Protein AF-L5KPF0-F1 (afdb_monomer_lite)

Sequence (80 aa):
MLCQSHTRCGDKFYDPQQHCCYDDAVVPLGRTRKCGNCTFRVCFEQCCPWSLRPQEAFVVKVKGQKCTLAPSLDDRVCSR

Secondary structure (DSSP, 8-state):
------EEETTEEE-TTTEEEETTEEEETT-EEEETTEEEETTTEEEEEETTSSS-EEEEEETTS-TTSPPPTT-EEE--

pLDDT: mean 81.67, std 12.36, range [40.25, 95.06]

InterPro domains:
  IPR032744 Insulin growth factor-like family [PF14653] (2-70)
  IPR032744 Insulin growth factor-like family [PTHR34827] (1-80)

Structure (mmCIF, N/CA/C/O backbone):
data_AF-L5KPF0-F1
#
_entry.id   AF-L5KPF0-F1
#
loop_
_atom_site.group_PDB
_atom_site.id
_atom_site.type_symbol
_atom_site.label_atom_id
_atom_site.label_alt_id
_atom_site.label_comp_id
_atom_site.label_asym_id
_atom_site.label_entity_id
_atom_site.label_seq_id
_atom_site.pdbx_PDB_ins_code
_atom_site.Cartn_x
_atom_site.Cartn_y
_atom_site.Cartn_z
_atom_site.occupancy
_atom_site.B_iso_or_equiv
_atom_site.auth_seq_id
_atom_site.auth_comp_id
_atom_site.auth_asym_id
_atom_site.auth_atom_id
_atom_site.pdbx_PDB_model_num
ATOM 1 N N . MET A 1 1 ? 3.809 -11.718 -31.446 1.00 40.25 1 MET A N 1
ATOM 2 C CA . MET A 1 1 ? 4.413 -10.911 -30.365 1.00 40.25 1 MET A CA 1
ATOM 3 C C . MET A 1 1 ? 3.367 -10.720 -29.277 1.00 40.25 1 MET A C 1
ATOM 5 O O . MET A 1 1 ? 2.258 -10.330 -29.611 1.00 40.25 1 MET A O 1
ATOM 9 N N . LEU A 1 2 ? 3.677 -11.048 -28.020 1.00 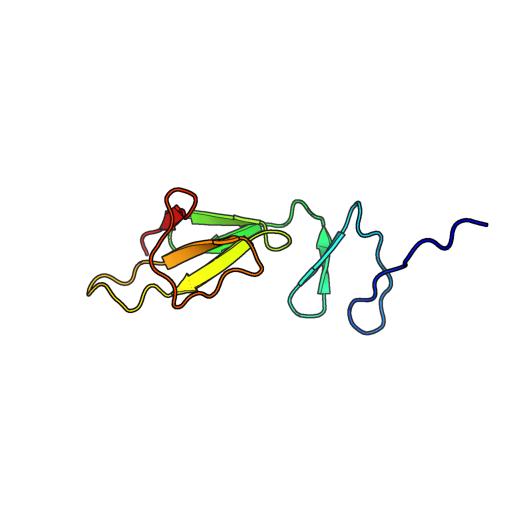54.56 2 LEU A N 1
ATOM 10 C CA . LEU A 1 2 ? 2.799 -10.780 -26.875 1.00 54.56 2 LEU A CA 1
ATOM 11 C C . LEU A 1 2 ? 3.060 -9.339 -26.422 1.00 54.56 2 LEU A C 1
ATOM 13 O O . LEU A 1 2 ? 4.145 -9.046 -25.927 1.00 54.56 2 LEU A O 1
ATOM 17 N N . CYS A 1 3 ? 2.106 -8.431 -26.637 1.00 56.72 3 CYS A N 1
ATOM 18 C CA . CYS A 1 3 ? 2.188 -7.078 -26.091 1.00 56.72 3 CYS A CA 1
ATOM 19 C C . CYS A 1 3 ? 2.164 -7.168 -24.561 1.00 56.72 3 CYS A C 1
ATOM 21 O O . CYS A 1 3 ? 1.107 -7.381 -23.972 1.00 56.72 3 CYS A O 1
ATOM 23 N N . GLN A 1 4 ? 3.320 -7.018 -23.912 1.00 57.94 4 GLN A N 1
ATOM 24 C CA . GLN A 1 4 ? 3.354 -6.774 -22.475 1.00 57.94 4 GLN A CA 1
ATOM 25 C C . GLN A 1 4 ? 2.693 -5.418 -22.227 1.00 57.94 4 GLN A C 1
ATOM 27 O O . GLN A 1 4 ? 3.178 -4.382 -22.687 1.00 57.94 4 GLN A O 1
ATOM 32 N N . SER A 1 5 ? 1.555 -5.434 -21.537 1.00 59.09 5 SER A N 1
ATOM 33 C CA . SER A 1 5 ? 0.859 -4.239 -21.075 1.00 59.09 5 SER A CA 1
ATOM 34 C C . SER A 1 5 ? 1.716 -3.549 -20.015 1.00 59.09 5 SER A C 1
ATOM 36 O O . SER A 1 5 ? 1.543 -3.759 -18.814 1.00 59.09 5 SER A O 1
ATOM 38 N N . HIS A 1 6 ? 2.693 -2.761 -20.461 1.00 63.00 6 HIS A N 1
ATOM 39 C CA . HIS A 1 6 ? 3.482 -1.927 -19.572 1.00 63.00 6 HIS A CA 1
ATOM 40 C C . HIS A 1 6 ? 2.554 -0.915 -18.912 1.00 63.00 6 HIS A C 1
ATOM 42 O O . HIS A 1 6 ? 1.975 -0.049 -19.572 1.00 63.00 6 HIS A O 1
ATOM 48 N N . THR A 1 7 ? 2.399 -1.050 -17.600 1.00 77.31 7 THR A N 1
ATOM 49 C CA . THR A 1 7 ? 1.573 -0.130 -16.826 1.00 77.31 7 THR A CA 1
ATOM 50 C C . THR A 1 7 ? 2.415 1.098 -16.500 1.00 77.31 7 THR A C 1
ATOM 52 O O . THR A 1 7 ? 3.617 0.993 -16.240 1.00 77.31 7 THR A O 1
ATOM 55 N N . ARG A 1 8 ? 1.802 2.279 -16.576 1.00 86.12 8 ARG A N 1
ATOM 56 C CA . ARG A 1 8 ? 2.461 3.547 -16.255 1.00 86.12 8 ARG A CA 1
ATOM 57 C C . ARG A 1 8 ? 1.993 4.062 -14.902 1.00 86.12 8 ARG A C 1
ATOM 59 O O . ARG A 1 8 ? 0.848 3.853 -14.511 1.00 86.12 8 ARG A O 1
ATOM 66 N N . CYS A 1 9 ? 2.901 4.717 -14.197 1.00 87.75 9 CYS A N 1
ATOM 67 C CA . CYS A 1 9 ? 2.647 5.495 -12.994 1.00 87.75 9 CYS A CA 1
ATOM 68 C C . CYS A 1 9 ? 3.217 6.891 -13.252 1.00 87.75 9 CYS A C 1
ATOM 70 O O . CY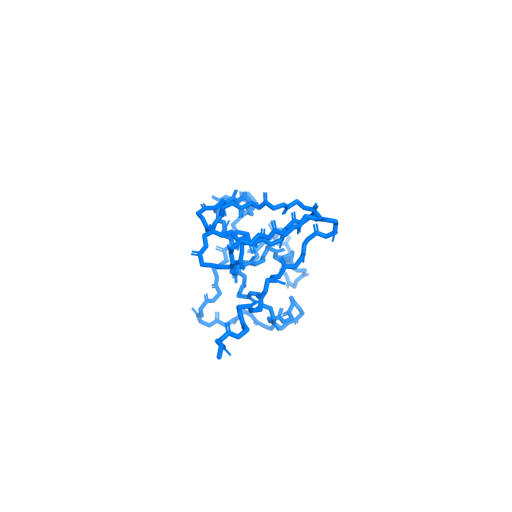S A 1 9 ? 4.440 7.063 -13.250 1.00 87.75 9 CYS A O 1
ATOM 72 N N . GLY A 1 10 ? 2.349 7.842 -13.608 1.00 86.00 10 GLY A N 1
ATOM 73 C CA . GLY A 1 10 ? 2.777 9.091 -14.241 1.00 86.00 10 GLY A CA 1
ATOM 74 C C . GLY A 1 10 ? 3.592 8.807 -15.508 1.00 86.00 10 GLY A C 1
ATOM 75 O O . GLY A 1 10 ? 3.140 8.080 -16.396 1.00 86.00 10 GLY A O 1
ATOM 76 N N . ASP A 1 11 ? 4.828 9.305 -15.542 1.00 86.12 11 ASP A N 1
ATOM 77 C CA . ASP A 1 11 ? 5.754 9.136 -16.672 1.00 86.12 11 ASP A CA 1
ATOM 78 C C . ASP A 1 11 ? 6.624 7.871 -16.587 1.00 86.12 11 ASP A C 1
ATOM 80 O O . ASP A 1 11 ? 7.397 7.574 -17.501 1.00 86.12 11 ASP A O 1
ATOM 84 N N . LYS A 1 12 ? 6.526 7.103 -15.495 1.00 87.00 12 LYS A N 1
ATOM 85 C CA . LYS A 1 12 ? 7.362 5.917 -15.270 1.00 87.00 12 LYS A CA 1
ATOM 86 C C . LYS A 1 12 ? 6.632 4.648 -15.673 1.00 87.00 12 LYS A C 1
ATOM 88 O O . LYS A 1 12 ? 5.515 4.389 -15.231 1.00 87.00 12 LYS A O 1
ATOM 93 N N . PHE A 1 13 ? 7.302 3.813 -16.456 1.00 87.81 13 PHE A N 1
ATOM 94 C CA . PHE A 1 13 ? 6.884 2.433 -16.659 1.00 87.81 13 PHE A CA 1
ATOM 95 C C . PHE A 1 13 ? 7.322 1.569 -15.484 1.00 87.81 13 PHE A C 1
ATOM 97 O O . PHE A 1 13 ? 8.371 1.809 -14.882 1.00 87.81 13 PHE A O 1
ATOM 104 N N . TYR A 1 14 ? 6.532 0.549 -15.175 1.00 87.75 14 TYR A N 1
ATOM 105 C CA . TYR A 1 14 ? 6.890 -0.442 -14.173 1.00 87.75 14 TYR A CA 1
ATOM 106 C C . TYR A 1 14 ? 6.411 -1.833 -14.575 1.00 87.75 14 TYR A C 1
ATOM 108 O O . TYR A 1 14 ? 5.471 -1.982 -15.359 1.00 87.75 14 TYR A O 1
ATOM 116 N N . ASP A 1 15 ? 7.069 -2.848 -14.019 1.00 89.88 15 ASP A N 1
ATOM 117 C CA . ASP A 1 15 ? 6.630 -4.235 -14.132 1.00 89.88 15 ASP A CA 1
ATOM 118 C C . ASP A 1 15 ? 5.512 -4.505 -13.109 1.00 89.88 15 ASP A C 1
ATOM 120 O O . ASP A 1 15 ? 5.794 -4.484 -11.904 1.00 89.88 15 ASP A O 1
ATOM 124 N N . PRO A 1 16 ? 4.263 -4.768 -13.542 1.00 87.25 16 PRO A N 1
ATOM 125 C CA . PRO A 1 16 ? 3.143 -5.030 -12.640 1.00 87.25 16 PRO A CA 1
ATOM 126 C C . PRO A 1 16 ? 3.296 -6.326 -11.828 1.00 87.25 16 PRO A C 1
ATOM 128 O O . PRO A 1 16 ? 2.589 -6.502 -10.836 1.00 87.25 16 PRO A O 1
ATOM 131 N N . GLN A 1 17 ? 4.212 -7.227 -12.202 1.00 89.00 17 GLN A N 1
ATOM 132 C CA . GLN A 1 17 ? 4.514 -8.430 -11.417 1.00 89.00 17 GLN A CA 1
ATOM 133 C C . GLN A 1 17 ? 5.412 -8.144 -10.209 1.00 89.00 17 GLN A C 1
ATOM 135 O O . GLN A 1 17 ? 5.480 -8.964 -9.298 1.00 89.00 17 GLN A O 1
ATOM 140 N N . GLN A 1 18 ? 6.104 -7.002 -10.192 1.00 90.56 18 GLN A N 1
ATOM 141 C CA . GLN A 1 18 ? 7.080 -6.647 -9.153 1.00 90.56 18 GLN A CA 1
ATOM 142 C C . GLN A 1 18 ? 6.734 -5.337 -8.436 1.00 90.56 18 GLN A C 1
ATOM 144 O O . GLN A 1 18 ? 7.083 -5.147 -7.266 1.00 90.56 18 GLN A O 1
ATOM 149 N N . HIS A 1 19 ? 6.003 -4.445 -9.104 1.00 92.81 19 HIS A N 1
ATOM 150 C CA . HIS A 1 19 ? 5.706 -3.100 -8.633 1.00 92.81 19 HIS A CA 1
ATOM 151 C C . HIS A 1 19 ? 4.242 -2.717 -8.856 1.00 92.81 19 HIS A C 1
ATOM 153 O O . HIS A 1 19 ? 3.533 -3.309 -9.664 1.00 92.81 19 HIS A O 1
ATOM 159 N N . CYS A 1 20 ? 3.800 -1.680 -8.151 1.00 91.88 20 CYS A N 1
ATOM 160 C CA . CYS A 1 20 ? 2.535 -1.005 -8.403 1.00 91.88 20 CYS A CA 1
ATOM 161 C C . CYS A 1 20 ? 2.704 0.516 -8.361 1.00 91.88 20 CYS A C 1
ATOM 163 O O . CYS A 1 20 ? 3.701 1.034 -7.852 1.00 91.88 20 CYS A O 1
ATOM 165 N N . CYS A 1 21 ? 1.695 1.228 -8.860 1.00 90.81 21 CYS A N 1
ATOM 166 C CA . CYS A 1 21 ? 1.581 2.671 -8.690 1.00 90.81 21 CYS A CA 1
ATOM 167 C C . CYS A 1 21 ? 0.846 3.009 -7.386 1.00 90.81 21 CYS A C 1
ATOM 169 O O . CYS A 1 21 ? -0.266 2.524 -7.142 1.00 90.81 21 CYS A O 1
ATOM 171 N N . TYR A 1 22 ? 1.459 3.842 -6.550 1.00 90.31 22 TYR A N 1
ATOM 172 C CA . TYR A 1 22 ? 0.875 4.329 -5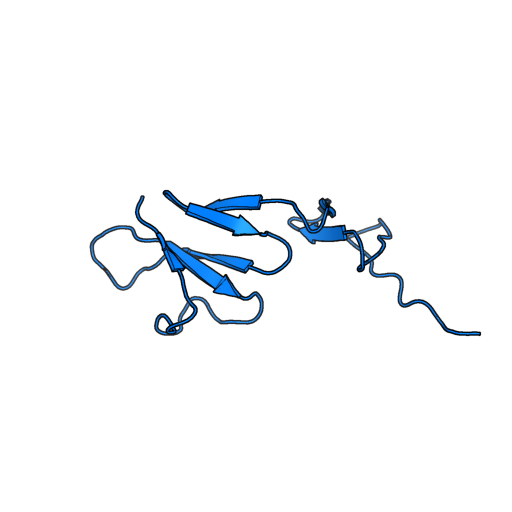.305 1.00 90.31 22 TYR A CA 1
ATOM 173 C C . TYR A 1 22 ? 1.352 5.757 -5.016 1.00 90.31 22 TYR A C 1
ATOM 175 O O . TYR A 1 22 ? 2.557 5.987 -4.994 1.00 90.31 22 TYR A O 1
ATOM 183 N N . ASP A 1 23 ? 0.420 6.691 -4.791 1.00 88.25 23 ASP A N 1
ATOM 184 C CA . ASP A 1 23 ? 0.692 8.132 -4.621 1.00 88.25 23 ASP A CA 1
ATOM 185 C C . ASP A 1 23 ? 1.647 8.678 -5.709 1.00 88.25 23 ASP A C 1
ATOM 187 O O . ASP A 1 23 ? 2.679 9.273 -5.403 1.00 88.25 23 ASP A O 1
ATOM 191 N N . ASP A 1 24 ? 1.351 8.376 -6.981 1.00 87.44 24 ASP A N 1
ATOM 192 C CA . ASP A 1 24 ? 2.158 8.739 -8.164 1.00 87.44 24 ASP A CA 1
ATOM 193 C C . ASP A 1 24 ? 3.621 8.249 -8.141 1.00 87.44 24 ASP A C 1
ATOM 195 O O . ASP A 1 24 ? 4.464 8.677 -8.935 1.00 87.44 24 ASP A O 1
ATOM 199 N N . ALA A 1 25 ? 3.932 7.289 -7.267 1.00 91.38 25 ALA A N 1
ATOM 200 C CA . ALA A 1 25 ? 5.230 6.645 -7.170 1.00 91.38 25 ALA A CA 1
ATOM 201 C C . ALA A 1 25 ? 5.148 5.150 -7.502 1.00 91.38 25 ALA A C 1
ATOM 203 O O . ALA A 1 25 ? 4.245 4.426 -7.079 1.00 91.38 25 ALA A O 1
ATOM 204 N N . VAL A 1 26 ? 6.155 4.666 -8.231 1.00 93.31 26 VAL A N 1
ATOM 205 C CA . VAL A 1 26 ? 6.370 3.232 -8.437 1.00 93.31 26 VAL A CA 1
ATOM 206 C C . VAL A 1 26 ? 6.947 2.647 -7.152 1.00 93.31 26 VAL A C 1
ATOM 208 O O . VAL A 1 26 ? 8.025 3.052 -6.711 1.00 93.31 26 VAL A O 1
ATOM 211 N N . VAL A 1 27 ? 6.240 1.694 -6.551 1.00 94.06 27 VAL A N 1
ATOM 212 C CA . VAL A 1 27 ? 6.655 1.025 -5.311 1.00 94.06 27 VAL A CA 1
ATOM 213 C C . VAL A 1 27 ? 6.630 -0.498 -5.471 1.00 94.06 27 VAL A C 1
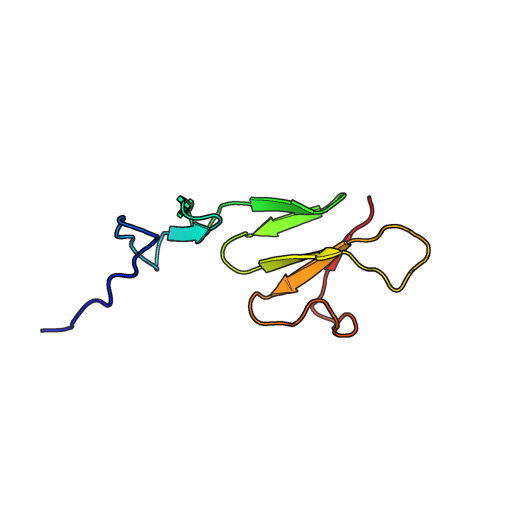ATOM 215 O O . VAL A 1 27 ? 5.831 -1.008 -6.254 1.00 94.06 27 VAL A O 1
ATOM 218 N N . PRO A 1 28 ? 7.463 -1.254 -4.734 1.00 95.06 28 PRO A N 1
ATOM 219 C CA . PRO A 1 28 ? 7.429 -2.718 -4.771 1.00 95.06 28 PRO A CA 1
ATOM 220 C C . PRO A 1 28 ? 6.096 -3.283 -4.261 1.00 95.06 28 PRO A C 1
ATOM 222 O O . PRO A 1 28 ? 5.515 -2.730 -3.324 1.00 95.06 28 PRO A O 1
ATOM 225 N N . LEU A 1 29 ? 5.662 -4.446 -4.764 1.00 93.50 29 LEU A N 1
ATOM 226 C CA . LEU A 1 29 ? 4.442 -5.133 -4.284 1.00 93.50 29 LEU A CA 1
ATOM 227 C C . LEU A 1 29 ? 4.474 -5.492 -2.785 1.00 93.50 29 LEU A C 1
ATOM 229 O O . LEU A 1 29 ? 3.437 -5.712 -2.153 1.00 93.50 29 LEU A O 1
ATOM 233 N N . GLY A 1 30 ? 5.667 -5.574 -2.194 1.00 93.50 30 GLY A N 1
ATOM 234 C CA . GLY A 1 30 ? 5.866 -5.783 -0.759 1.00 93.50 30 GLY A CA 1
ATOM 235 C C . GLY A 1 30 ? 5.689 -4.527 0.099 1.00 93.50 30 GLY A C 1
ATOM 236 O O . GLY A 1 30 ? 5.738 -4.629 1.322 1.00 93.50 30 GLY A O 1
ATOM 237 N N . ARG A 1 31 ? 5.502 -3.342 -0.497 1.00 94.75 31 ARG A N 1
ATOM 238 C CA . ARG A 1 31 ? 5.438 -2.080 0.247 1.00 94.75 31 ARG A CA 1
ATOM 239 C C . ARG A 1 31 ? 4.218 -2.047 1.168 1.00 94.75 31 ARG A C 1
ATOM 241 O O . ARG A 1 31 ? 3.081 -2.227 0.731 1.00 94.75 31 ARG A O 1
ATOM 248 N N . THR A 1 32 ? 4.460 -1.737 2.437 1.00 94.56 32 THR A N 1
ATOM 249 C CA . THR A 1 32 ? 3.418 -1.555 3.449 1.00 94.56 32 THR A CA 1
ATOM 250 C C . THR A 1 32 ? 3.359 -0.115 3.960 1.00 94.56 32 THR A C 1
ATOM 252 O O . THR A 1 32 ? 4.329 0.646 3.865 1.00 94.56 32 THR A O 1
ATOM 255 N N . ARG A 1 33 ? 2.199 0.274 4.495 1.00 93.38 33 ARG A N 1
ATOM 256 C CA . ARG A 1 33 ? 1.993 1.506 5.272 1.00 93.38 33 ARG A CA 1
ATOM 257 C C . ARG A 1 33 ? 1.192 1.208 6.535 1.00 93.38 33 ARG A C 1
ATOM 259 O O . ARG A 1 33 ? 0.509 0.191 6.614 1.00 93.38 33 ARG A O 1
ATOM 266 N N . LYS A 1 34 ? 1.299 2.099 7.523 1.00 91.50 34 LYS A N 1
ATOM 267 C CA . LYS A 1 34 ? 0.509 2.030 8.756 1.00 91.50 34 LYS A CA 1
ATOM 268 C C . LYS A 1 34 ? -0.936 2.470 8.515 1.00 91.50 34 LYS A C 1
ATOM 270 O O . LYS A 1 34 ? -1.184 3.354 7.698 1.00 91.50 34 LYS A O 1
ATOM 275 N N . CYS A 1 35 ? -1.853 1.858 9.250 1.00 89.00 35 CYS A N 1
ATOM 276 C CA . CYS A 1 35 ? -3.275 2.180 9.306 1.00 89.00 35 CYS A CA 1
ATOM 277 C C . CYS A 1 35 ? -3.714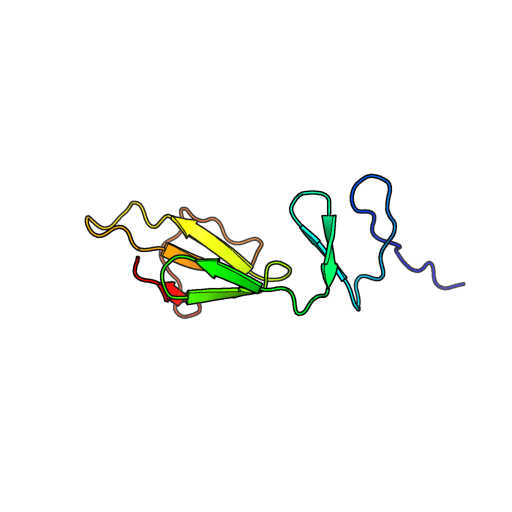 2.021 10.767 1.00 89.00 35 CYS A C 1
ATOM 279 O O . CYS A 1 35 ? -4.034 0.913 11.195 1.00 89.00 35 CYS A O 1
ATOM 281 N N . GLY A 1 36 ? -3.587 3.094 11.555 1.00 86.25 36 GLY A N 1
ATOM 282 C CA . GLY A 1 36 ? -3.644 3.003 13.017 1.00 86.25 36 GLY A CA 1
ATOM 283 C C . GLY A 1 36 ? -2.536 2.093 13.569 1.00 86.25 36 GLY A C 1
ATOM 284 O O . GLY A 1 36 ? -1.360 2.265 13.227 1.00 86.25 36 GLY A O 1
ATOM 285 N N . ASN A 1 37 ? -2.920 1.085 14.351 1.00 88.88 37 ASN A N 1
ATOM 286 C CA . ASN A 1 37 ? -2.041 0.059 14.916 1.00 88.88 37 ASN A CA 1
ATOM 287 C C . ASN A 1 37 ? -1.665 -1.074 13.934 1.00 88.88 37 ASN A C 1
ATOM 289 O O . ASN A 1 37 ? -0.777 -1.874 14.229 1.00 88.88 37 ASN A O 1
ATOM 293 N N . CYS A 1 38 ? -2.306 -1.147 12.764 1.00 89.12 38 CYS A N 1
ATOM 294 C CA . CYS A 1 38 ? -2.047 -2.166 11.749 1.00 89.12 38 CYS A CA 1
ATOM 295 C C . CYS A 1 38 ? -1.093 -1.685 10.654 1.00 89.12 38 CYS A C 1
ATOM 297 O O . CYS A 1 38 ? -0.790 -0.497 10.509 1.00 89.12 38 CYS A O 1
ATOM 299 N N . THR A 1 39 ? -0.715 -2.620 9.779 1.00 92.00 39 THR A N 1
ATOM 300 C CA . THR A 1 39 ? -0.141 -2.311 8.467 1.00 92.00 39 THR A CA 1
ATOM 301 C C . THR A 1 39 ? -0.944 -2.947 7.335 1.00 92.00 39 THR A C 1
ATOM 303 O O . THR A 1 39 ? -1.559 -4.003 7.502 1.00 92.00 39 THR A O 1
ATOM 306 N N . PHE A 1 40 ? -0.925 -2.295 6.176 1.00 92.12 40 PHE A N 1
ATOM 307 C CA . PHE A 1 40 ? -1.562 -2.765 4.949 1.00 92.12 40 PHE A CA 1
ATOM 308 C C . PHE A 1 40 ? -0.598 -2.678 3.767 1.00 92.12 40 PHE A C 1
ATOM 310 O O . PHE A 1 40 ? 0.300 -1.829 3.749 1.00 92.12 40 PHE A O 1
ATOM 317 N N . ARG A 1 41 ? -0.769 -3.561 2.782 1.00 94.19 41 ARG A N 1
ATOM 318 C CA . ARG A 1 41 ? 0.020 -3.608 1.546 1.00 94.19 41 ARG A CA 1
ATOM 319 C C . ARG A 1 41 ? -0.561 -2.615 0.550 1.00 94.19 41 ARG A C 1
ATOM 321 O O . ARG A 1 41 ? -1.633 -2.843 -0.003 1.00 94.19 41 ARG A O 1
ATOM 328 N N . VAL A 1 42 ? 0.164 -1.537 0.269 1.00 93.31 42 VAL A N 1
ATOM 329 C CA . VAL A 1 42 ? -0.362 -0.381 -0.488 1.00 93.31 42 VAL A CA 1
ATOM 330 C C . VAL A 1 42 ? -0.776 -0.713 -1.927 1.00 93.31 42 VAL A C 1
ATOM 332 O O . VAL A 1 42 ? -1.550 0.018 -2.542 1.00 93.31 42 VAL A O 1
ATOM 335 N N . CYS A 1 43 ? -0.271 -1.816 -2.481 1.00 91.88 43 CYS A N 1
ATOM 336 C CA . CYS A 1 43 ? -0.611 -2.264 -3.827 1.00 91.88 43 CYS A CA 1
ATOM 337 C C . CYS A 1 43 ? -1.952 -2.998 -3.915 1.00 91.88 43 CYS A C 1
ATOM 339 O O . CYS A 1 43 ? -2.586 -2.946 -4.964 1.00 91.88 43 CYS A O 1
ATOM 341 N N . PHE A 1 44 ? -2.400 -3.630 -2.829 1.00 91.00 44 PHE A N 1
ATOM 342 C CA . PHE A 1 44 ? -3.573 -4.514 -2.822 1.00 91.00 44 PHE A CA 1
ATOM 343 C C . PHE A 1 44 ? -4.678 -4.025 -1.892 1.00 91.00 44 PHE A C 1
ATOM 345 O O . PHE A 1 44 ? -5.841 -4.363 -2.077 1.00 91.00 44 PHE A O 1
ATOM 352 N N . GLU A 1 45 ? -4.318 -3.221 -0.900 1.00 92.56 45 GLU A N 1
ATOM 353 C CA . GLU A 1 45 ? -5.190 -2.808 0.185 1.00 92.56 45 GLU A CA 1
ATOM 354 C C . GLU A 1 45 ? -5.211 -1.282 0.308 1.00 92.56 45 GLU A C 1
ATOM 356 O O . GLU A 1 45 ? -4.314 -0.573 -0.163 1.00 92.56 45 GLU A O 1
ATOM 361 N N . GLN A 1 46 ? -6.239 -0.776 0.975 1.00 90.06 46 GLN A N 1
ATOM 362 C CA . GLN A 1 46 ? -6.411 0.630 1.306 1.00 90.06 46 GLN A CA 1
ATOM 363 C C . GLN A 1 46 ? -6.854 0.778 2.764 1.00 90.06 46 GLN A C 1
ATOM 365 O O . GLN A 1 46 ? -7.636 -0.025 3.274 1.00 90.06 46 GLN A O 1
ATOM 370 N N . CYS A 1 47 ? -6.353 1.819 3.426 1.00 88.94 47 CYS A N 1
ATOM 371 C CA . CYS A 1 47 ? -6.768 2.195 4.772 1.00 88.94 47 CYS A CA 1
ATOM 372 C C . CYS A 1 47 ? -7.951 3.162 4.691 1.00 88.94 47 CYS A C 1
ATOM 374 O O . CYS A 1 47 ? -7.822 4.250 4.130 1.00 88.94 47 CYS A O 1
ATOM 376 N N . CYS A 1 48 ? -9.091 2.771 5.249 1.00 87.44 48 CYS A N 1
ATOM 377 C CA . CYS A 1 48 ? -10.306 3.572 5.297 1.00 87.44 48 CYS A CA 1
ATOM 378 C C . CYS A 1 48 ? -10.559 4.069 6.731 1.00 87.44 48 CYS A C 1
ATOM 380 O O . CYS A 1 48 ? -10.506 3.262 7.662 1.00 87.44 48 CYS A O 1
ATOM 382 N N . PRO A 1 49 ? -10.882 5.357 6.940 1.00 82.19 49 PRO A N 1
ATOM 383 C CA . PRO A 1 49 ? -11.371 5.826 8.233 1.00 82.19 49 PRO A CA 1
ATOM 384 C C . PRO A 1 49 ? -12.762 5.239 8.509 1.00 82.19 49 PRO A C 1
ATOM 386 O O . PRO A 1 49 ? -13.652 5.308 7.658 1.00 82.19 49 PRO A O 1
ATOM 389 N N . TRP A 1 50 ? -12.960 4.657 9.692 1.00 75.00 50 TRP A N 1
ATOM 390 C CA . TRP A 1 50 ? -14.243 4.092 10.101 1.00 75.00 50 TRP A CA 1
ATOM 391 C C . TRP A 1 50 ? -15.083 5.141 10.835 1.00 75.00 50 TRP A C 1
ATOM 393 O O . TRP A 1 50 ? -15.045 5.250 12.058 1.00 75.00 50 TRP A O 1
ATOM 403 N N . SER A 1 51 ? -15.866 5.923 10.092 1.00 63.06 51 SER A N 1
ATOM 404 C CA . SER A 1 51 ? -16.656 7.035 10.646 1.00 63.06 51 SER A CA 1
ATOM 405 C C . SER A 1 51 ? -17.903 6.616 11.440 1.00 63.06 51 SER A C 1
ATOM 407 O O . SER A 1 51 ? -18.518 7.452 12.093 1.00 63.06 51 SER A O 1
ATOM 409 N N . LEU A 1 52 ? -18.298 5.336 11.401 1.00 60.91 52 LEU A N 1
ATOM 410 C CA . LEU A 1 52 ? -19.542 4.848 12.018 1.00 60.91 52 LEU A CA 1
ATOM 411 C C . LEU A 1 52 ? -19.400 4.436 13.494 1.00 60.91 52 LEU A C 1
ATOM 413 O O . LEU A 1 52 ? -20.391 4.032 14.102 1.00 60.91 52 LEU A O 1
ATOM 417 N N . ARG A 1 53 ? -18.198 4.487 14.087 1.00 58.62 53 ARG A N 1
ATOM 418 C CA . ARG A 1 53 ? -17.997 4.216 15.522 1.00 58.62 53 ARG A CA 1
ATOM 419 C C . ARG A 1 53 ? -17.443 5.461 16.232 1.00 58.62 53 ARG A C 1
ATOM 421 O O . ARG A 1 53 ? -16.594 6.134 15.662 1.00 58.62 53 ARG A O 1
ATOM 428 N N . PRO A 1 54 ? -17.860 5.735 17.486 1.00 56.22 54 PRO A N 1
ATOM 429 C CA . PRO A 1 54 ? -17.321 6.841 18.287 1.00 56.22 54 PRO A CA 1
ATOM 430 C C . PRO A 1 54 ? -15.838 6.677 18.659 1.00 56.22 54 PRO A C 1
ATOM 432 O O . PRO A 1 54 ? -15.212 7.625 19.117 1.00 56.22 54 PRO A O 1
ATOM 435 N N . GLN A 1 55 ? -15.277 5.478 18.487 1.00 58.47 55 GLN A N 1
ATOM 436 C CA . GLN A 1 55 ? -13.843 5.237 18.595 1.00 58.47 55 GLN A CA 1
ATOM 437 C C . GLN A 1 55 ? -13.254 5.328 17.191 1.00 58.47 55 GLN A C 1
ATOM 439 O O . GLN A 1 55 ? -13.717 4.614 16.302 1.00 58.47 55 GLN A O 1
ATOM 444 N N . GLU A 1 56 ? -12.268 6.207 17.012 1.00 63.47 56 GLU A N 1
ATOM 445 C CA . GLU A 1 56 ? -11.502 6.417 15.779 1.00 63.47 56 GLU A CA 1
ATOM 446 C C . GLU A 1 56 ? -10.789 5.123 15.354 1.00 63.47 56 GLU A C 1
ATOM 448 O O . GLU A 1 56 ? -9.601 4.913 15.601 1.00 63.47 56 GLU A O 1
ATOM 453 N N . ALA A 1 57 ? -11.547 4.213 14.756 1.00 75.25 57 ALA A N 1
ATOM 454 C CA . ALA A 1 57 ? -11.054 2.975 14.198 1.00 75.25 57 ALA A CA 1
ATOM 455 C C . ALA A 1 57 ? -10.747 3.184 12.715 1.00 75.25 57 ALA A C 1
ATOM 457 O O . ALA A 1 57 ? -11.372 3.988 12.018 1.00 75.25 57 ALA A O 1
ATOM 458 N N . PHE A 1 58 ? -9.787 2.424 12.220 1.00 85.88 58 PHE A N 1
ATOM 459 C CA . PHE A 1 58 ? -9.509 2.318 10.800 1.00 85.88 58 PHE A CA 1
ATOM 460 C C . PHE A 1 58 ? -9.882 0.922 10.328 1.00 85.88 58 PHE A C 1
ATOM 462 O O . PHE A 1 58 ? -9.868 -0.033 11.101 1.00 85.88 58 PHE A O 1
ATOM 469 N N . VAL A 1 59 ? -10.218 0.789 9.053 1.00 87.88 59 VAL A N 1
ATOM 470 C CA . VAL A 1 59 ? -10.457 -0.511 8.437 1.00 87.88 59 VAL A CA 1
ATOM 471 C C . VAL A 1 59 ? -9.588 -0.642 7.205 1.00 87.88 59 VAL A C 1
ATOM 473 O O . VAL A 1 59 ? -9.612 0.211 6.317 1.00 87.88 59 VAL A O 1
ATOM 476 N N . VAL A 1 60 ? -8.818 -1.721 7.155 1.00 89.50 60 VAL A N 1
ATOM 477 C CA . VAL A 1 60 ? -8.076 -2.111 5.963 1.00 89.50 60 VAL A CA 1
ATOM 478 C C . VAL A 1 60 ? -9.003 -2.933 5.080 1.00 89.50 60 VAL A C 1
ATOM 480 O O . VAL A 1 60 ? -9.513 -3.967 5.510 1.00 89.50 60 VAL A O 1
ATOM 483 N N . LYS A 1 61 ? -9.204 -2.459 3.851 1.00 89.44 61 LYS A N 1
ATOM 484 C CA . LYS A 1 61 ? -10.017 -3.112 2.819 1.00 89.44 61 LYS A CA 1
ATOM 485 C C . LYS A 1 61 ? -9.181 -3.427 1.590 1.00 89.44 61 LYS A C 1
ATOM 487 O O . LYS A 1 61 ? -8.153 -2.786 1.359 1.00 89.44 61 LYS A O 1
ATOM 492 N N . VAL A 1 62 ? -9.649 -4.350 0.760 1.00 88.25 62 VAL A N 1
ATOM 493 C CA . VAL A 1 62 ? -9.041 -4.608 -0.550 1.00 88.25 62 VAL A CA 1
ATOM 494 C C . VAL A 1 62 ? -9.321 -3.421 -1.478 1.00 88.25 62 VAL A C 1
ATOM 496 O O . VAL A 1 62 ? -10.414 -2.844 -1.476 1.00 88.25 62 VAL A O 1
ATOM 499 N N . LYS A 1 63 ? -8.327 -3.028 -2.279 1.00 85.06 63 LYS A N 1
ATOM 500 C CA . LYS A 1 63 ? -8.495 -1.987 -3.300 1.00 85.06 63 LYS A CA 1
ATOM 501 C C . LYS A 1 63 ? -9.647 -2.346 -4.240 1.00 85.06 63 LYS A C 1
ATOM 503 O O . LYS A 1 63 ? -9.760 -3.476 -4.701 1.00 85.06 63 LYS A O 1
ATOM 508 N N . GLY A 1 64 ? -10.495 -1.362 -4.532 1.00 81.75 64 GLY A N 1
ATOM 509 C CA . GLY A 1 64 ? -11.717 -1.539 -5.326 1.00 81.75 64 GLY A CA 1
ATOM 510 C C . GLY A 1 64 ? -12.990 -1.666 -4.484 1.00 81.75 64 GLY A C 1
ATOM 511 O O . GLY A 1 64 ? -14.084 -1.440 -4.999 1.00 81.75 64 GLY A O 1
ATOM 512 N N . GLN A 1 65 ? -12.876 -1.928 -3.178 1.00 84.25 65 GLN A N 1
ATOM 513 C CA . GLN A 1 65 ? -14.007 -1.831 -2.257 1.00 84.25 65 GLN A CA 1
ATOM 514 C C . GLN A 1 65 ? -14.220 -0.379 -1.808 1.00 84.25 65 GLN A C 1
ATOM 516 O O . GLN A 1 65 ? -13.274 0.376 -1.578 1.00 84.25 65 GLN A O 1
ATOM 521 N N . LYS A 1 66 ? -15.481 0.036 -1.652 1.00 81.88 66 LYS A N 1
ATOM 522 C CA . LYS A 1 66 ? -15.806 1.375 -1.141 1.00 81.88 66 LYS A CA 1
ATOM 523 C C . LYS A 1 66 ? -15.617 1.421 0.376 1.00 81.88 66 LYS A C 1
ATOM 525 O O . LYS A 1 66 ? -16.153 0.577 1.093 1.00 81.88 66 LYS A O 1
ATOM 530 N N . CYS A 1 67 ? -14.932 2.456 0.869 1.00 79.06 67 CYS A N 1
ATOM 531 C CA . CYS A 1 67 ? -14.762 2.697 2.307 1.00 79.06 67 CYS A CA 1
ATOM 532 C C . CYS A 1 67 ? -16.089 2.916 3.054 1.00 79.06 67 CYS A C 1
ATOM 534 O O . CYS A 1 67 ? -16.145 2.717 4.259 1.00 79.06 67 CYS A O 1
ATOM 536 N N . THR A 1 68 ? -17.154 3.307 2.347 1.00 73.31 68 THR A N 1
ATOM 537 C CA . THR A 1 68 ? -18.489 3.541 2.918 1.00 73.31 68 THR A CA 1
ATOM 538 C C . THR A 1 68 ? -19.273 2.260 3.203 1.00 73.31 68 THR A C 1
ATOM 540 O O . THR A 1 68 ? -20.311 2.318 3.856 1.00 73.31 68 THR A O 1
ATOM 543 N N . LEU A 1 69 ? -18.820 1.108 2.699 1.00 73.12 69 LEU A N 1
ATOM 544 C CA . LEU A 1 69 ? -19.488 -0.169 2.935 1.00 73.12 69 LEU A CA 1
ATOM 545 C C . LEU A 1 69 ? -19.190 -0.686 4.346 1.00 73.12 69 LEU A C 1
ATOM 547 O O . LEU A 1 69 ? -18.074 -0.518 4.851 1.00 73.12 69 LEU A O 1
ATOM 551 N N . ALA A 1 70 ? -20.173 -1.384 4.928 1.00 68.81 70 ALA A N 1
ATOM 552 C CA . ALA A 1 70 ? -20.020 -2.152 6.165 1.00 68.81 70 ALA A CA 1
ATOM 553 C C . ALA A 1 70 ? -18.732 -3.007 6.126 1.00 68.81 70 ALA A C 1
ATOM 555 O O . ALA A 1 70 ? -18.320 -3.405 5.026 1.00 68.81 70 ALA A O 1
ATOM 556 N N . PRO A 1 71 ? -18.055 -3.264 7.264 1.00 69.75 71 PRO A N 1
ATOM 557 C CA . PRO A 1 71 ? -16.872 -4.099 7.238 1.00 69.75 71 PRO A CA 1
ATOM 558 C C . PRO A 1 71 ? -17.308 -5.506 6.835 1.00 69.75 71 PRO A C 1
ATOM 560 O O . PRO A 1 71 ? -18.276 -6.038 7.385 1.00 69.75 71 PRO A O 1
ATOM 563 N N . SER A 1 72 ? -16.633 -6.078 5.850 1.00 69.31 72 SER A N 1
ATOM 564 C CA . SER A 1 72 ? -16.807 -7.483 5.501 1.00 69.31 72 SER A CA 1
ATOM 565 C C . SER A 1 72 ? -16.013 -8.377 6.462 1.00 69.31 72 SER A C 1
ATOM 567 O O . SER A 1 72 ? -15.210 -7.887 7.253 1.00 69.31 72 SER A O 1
ATOM 569 N N . LEU A 1 73 ? -16.237 -9.691 6.412 1.00 68.50 73 LEU A N 1
ATOM 570 C CA . LEU A 1 73 ? -15.488 -10.663 7.222 1.00 68.50 73 LEU A CA 1
ATOM 571 C C . LEU A 1 73 ? -13.985 -10.677 6.876 1.00 68.50 73 LEU A C 1
ATOM 573 O O . LEU A 1 73 ? -13.167 -11.033 7.719 1.00 68.50 73 LEU A O 1
ATOM 577 N N . ASP A 1 74 ? -13.636 -10.237 5.666 1.00 70.75 74 ASP A N 1
ATOM 578 C CA . ASP A 1 74 ? -12.260 -10.109 5.177 1.00 70.75 74 ASP A CA 1
ATOM 579 C C . ASP A 1 74 ? -11.601 -8.772 5.566 1.00 70.75 74 ASP A C 1
ATOM 581 O O . ASP A 1 74 ? -10.401 -8.573 5.355 1.00 70.75 74 ASP A O 1
ATOM 585 N N . ASP A 1 75 ? -12.364 -7.838 6.143 1.00 77.81 75 ASP A N 1
ATOM 586 C CA . ASP A 1 75 ? -11.870 -6.513 6.494 1.00 77.81 75 ASP A CA 1
ATOM 587 C C . ASP A 1 75 ? -11.167 -6.546 7.859 1.00 77.81 75 ASP A C 1
ATOM 589 O O . ASP A 1 75 ? -11.700 -7.035 8.860 1.00 77.81 75 ASP A O 1
ATOM 593 N N . ARG A 1 76 ? -9.971 -5.955 7.939 1.00 82.75 76 ARG A N 1
ATOM 594 C CA . ARG A 1 76 ? -9.218 -5.876 9.200 1.00 82.75 76 ARG A CA 1
ATOM 595 C C . ARG A 1 76 ? -9.509 -4.558 9.899 1.00 82.75 76 ARG A C 1
ATOM 597 O O . ARG A 1 76 ? -9.145 -3.495 9.396 1.00 82.75 76 ARG A O 1
ATOM 604 N N . VAL A 1 77 ? -10.151 -4.635 11.062 1.00 84.12 77 VAL A N 1
ATOM 605 C CA . VAL A 1 77 ? -10.382 -3.477 11.933 1.00 84.12 77 VAL A CA 1
ATOM 606 C C . VAL A 1 77 ? -9.121 -3.193 12.742 1.00 84.12 77 VAL A C 1
ATOM 608 O O . VAL A 1 77 ? -8.570 -4.077 13.392 1.00 84.12 77 VAL A O 1
ATOM 611 N N . CYS A 1 78 ? -8.687 -1.944 12.703 1.00 84.06 78 CYS A N 1
ATOM 612 C CA . CYS A 1 78 ? -7.462 -1.449 13.301 1.00 84.06 78 CYS A CA 1
ATOM 613 C C . CYS A 1 78 ? -7.803 -0.346 14.296 1.00 84.06 78 CYS A C 1
ATOM 615 O O . CYS A 1 78 ? -8.615 0.537 14.007 1.00 84.06 78 CYS A O 1
ATOM 617 N N . SER A 1 79 ? -7.204 -0.404 15.481 1.00 78.62 79 SER A N 1
ATOM 618 C CA . SER A 1 79 ? -7.335 0.678 16.457 1.00 78.62 79 SER A CA 1
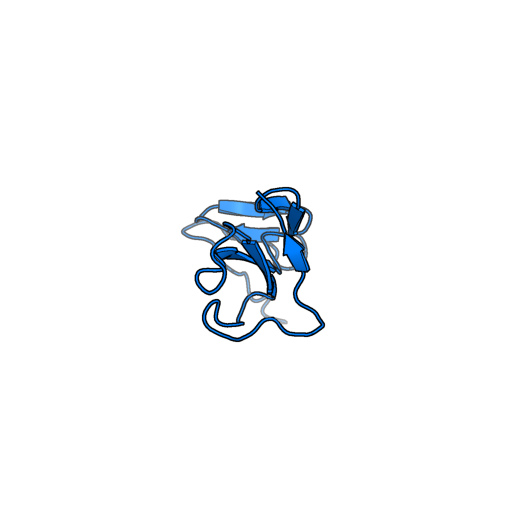ATOM 619 C C . SER A 1 79 ? -6.408 1.828 16.081 1.00 78.62 79 SER A C 1
ATOM 621 O O . SER A 1 79 ? -5.490 1.646 15.280 1.00 78.62 79 SER A O 1
ATOM 623 N N . ARG A 1 80 ? -6.626 3.002 16.674 1.00 69.56 80 ARG A N 1
ATOM 624 C CA . ARG A 1 80 ? -5.621 4.067 16.678 1.00 69.56 80 ARG A CA 1
ATOM 625 C C . ARG A 1 80 ? -4.318 3.599 17.332 1.00 69.56 80 ARG A C 1
ATOM 627 O O . ARG A 1 80 ? -4.387 2.691 18.197 1.00 69.56 80 ARG A O 1
#

Radius of gyration: 15.13 Å; chains: 1; bounding box: 27×20×49 Å

Organism: Pteropus alecto (NCBI:txid9402)

Foldseek 3Di:
DDPDPQDDLVPDTDDPVFWDHDPSDTDGQQDWDDQAQDIDRRRFWDWAFDPPDPFGKIKIDTPPDDSPDDADPPIDIHHD